Protein AF-A0A7S3B521-F1 (afdb_monomer)

Nearest PDB structures (foldseek):
  7jil-assembly1_e  TM=9.507E-01  e=3.162E-05  Flavobacterium johnsoniae
  7bl6-assembly1_3  TM=9.332E-01  e=2.957E-05  Escherichia coli K-12
  5x8t-assembly1_4  TM=8.951E-01  e=1.730E-05  Spinacia oleracea
  4wpo-assembly2_C8  TM=9.060E-01  e=9.235E-05  Thermus thermophilus HB8
  7azs-assembly1_L35A  TM=9.021E-01  e=9.875E-05  Thermus thermophilus HB8

Foldseek 3Di:
DDDDDDPVVVVVVVVVPPPDDDDDDDDDDDDDDDDDDDDDDDPPPVPCPVVVVVVVVVPDDDDADPVLVVAWDQDPQRWTKGQAPDQPDPPVVDDVVVNVVRGDIDTDDPVCSVVSCVNHVHDGHD

Mean predicted aligned error: 18.05 Å

pLDDT: mean 76.73, std 19.16, range [39.97, 97.12]

Secondary structure (DSSP, 8-state):
------HHHHHHHHHSS---------------------------S----HHHHHHHHHTSPP---HHHHHH-EEPTTS-EEEEPSS-SS--TTS-HHHHHHHHSEEEPPHHHHHHHHHHHTPPPP-

Solvent-accessible surface area (backbone atoms only — not comparable to full-atom values): 8579 Å² total; per-residue (Å²): 143,87,81,88,76,54,75,67,57,58,56,55,59,58,68,71,72,70,83,72,86,86,80,88,79,89,85,83,82,83,88,83,91,79,89,81,81,86,74,82,90,72,85,76,63,84,72,84,44,70,66,62,55,50,55,57,53,69,72,52,79,89,74,59,42,68,71,56,59,75,58,42,48,76,45,98,52,45,52,44,38,33,71,50,80,79,76,87,65,75,63,88,84,48,55,69,70,61,56,55,60,40,69,41,78,43,70,63,55,78,86,56,41,63,61,53,27,62,40,58,72,50,72,67,59,130

Radius of gyration: 32.16 Å; Cα contacts (8 Å, |Δi|>4): 70; chains: 1; bounding box: 67×63×84 Å

Organism: NCBI:txid156174

Sequence (126 aa):
KKDSMSPLALLFLSLLASCQAFVLAPAGPSASAISQVALPLSPASPVMTSINKKAKAACRKAKSSRAAAKRFKVTSTGKLLRHYAGKAHLLRKKRPQKLASLRRTGQCDKAELATYQSLLLVKPKK

Structure (mmCIF, N/CA/C/O backbone):
data_AF-A0A7S3B521-F1
#
_entry.id   AF-A0A7S3B521-F1
#
loop_
_atom_site.group_PDB
_atom_site.id
_atom_site.type_symbol
_atom_site.label_atom_id
_atom_site.label_alt_id
_atom_site.label_comp_id
_atom_site.label_asym_id
_atom_site.label_entity_id
_atom_site.label_seq_id
_atom_site.pdbx_PDB_ins_code
_atom_site.Cartn_x
_atom_site.Cartn_y
_atom_site.Cartn_z
_atom_site.occupancy
_atom_site.B_iso_or_equiv
_atom_site.auth_seq_id
_atom_site.auth_comp_id
_atom_site.auth_asym_id
_atom_site.auth_atom_id
_atom_site.pdbx_PDB_model_num
ATOM 1 N N . LYS A 1 1 ? 48.403 34.776 34.680 1.00 51.09 1 LYS A N 1
ATOM 2 C CA . LYS A 1 1 ? 48.348 33.580 33.802 1.00 51.09 1 LYS A CA 1
ATOM 3 C C . LYS A 1 1 ? 47.947 32.394 34.677 1.00 51.09 1 LYS A C 1
ATOM 5 O O . LYS A 1 1 ? 48.785 31.982 35.467 1.00 51.09 1 LYS A O 1
ATOM 10 N N . LYS A 1 2 ? 46.662 32.010 34.640 1.00 45.38 2 LYS A N 1
ATOM 11 C CA . LYS A 1 2 ? 46.018 30.798 35.202 1.00 45.38 2 LYS A CA 1
ATOM 12 C C . LYS A 1 2 ? 44.509 31.087 35.268 1.00 45.38 2 LYS A C 1
ATOM 14 O O . LYS A 1 2 ? 44.086 31.882 36.093 1.00 45.38 2 LYS A O 1
ATOM 19 N N . ASP A 1 3 ? 43.789 30.876 34.173 1.00 53.06 3 ASP A N 1
ATOM 20 C CA . ASP A 1 3 ? 43.086 29.633 33.788 1.00 53.06 3 ASP A CA 1
ATOM 21 C C . ASP A 1 3 ? 41.590 29.758 34.115 1.00 53.06 3 ASP A C 1
ATOM 23 O O . ASP A 1 3 ? 41.054 29.122 35.018 1.00 53.06 3 ASP A O 1
ATOM 27 N N . SER A 1 4 ? 40.902 30.621 33.363 1.00 62.53 4 SER A N 1
ATOM 28 C CA . SER A 1 4 ? 39.440 30.653 33.312 1.00 62.53 4 SER A CA 1
ATOM 29 C C . SER A 1 4 ? 38.952 29.452 32.498 1.00 62.53 4 SER A C 1
ATOM 31 O O . SER A 1 4 ? 38.869 29.508 31.269 1.00 62.53 4 SER A O 1
ATOM 33 N N . MET A 1 5 ? 38.696 28.336 33.175 1.00 67.75 5 MET A N 1
ATOM 34 C CA . MET A 1 5 ? 38.171 27.123 32.550 1.00 67.75 5 MET A CA 1
ATOM 35 C C . MET A 1 5 ? 36.729 27.340 32.074 1.00 67.75 5 MET A C 1
ATOM 37 O O . MET A 1 5 ? 35.868 27.793 32.824 1.00 67.75 5 MET A O 1
ATOM 41 N N . SER A 1 6 ? 36.486 27.035 30.797 1.00 71.94 6 SER A N 1
ATOM 42 C CA . SER A 1 6 ? 35.183 27.187 30.140 1.00 71.94 6 SER A CA 1
ATOM 43 C C . SER A 1 6 ? 34.083 26.342 30.817 1.00 71.94 6 SER A C 1
ATOM 45 O O . SER A 1 6 ? 34.373 25.255 31.324 1.00 71.94 6 SER A O 1
ATOM 47 N N . PRO A 1 7 ? 32.806 26.773 30.787 1.00 63.97 7 PRO A N 1
ATOM 48 C CA . PRO A 1 7 ? 31.696 26.067 31.446 1.00 63.97 7 PRO A CA 1
ATOM 49 C C . PRO A 1 7 ? 31.467 24.646 30.900 1.00 63.97 7 PRO A C 1
ATOM 51 O O . PRO A 1 7 ? 30.937 23.786 31.599 1.00 63.97 7 PRO A O 1
ATOM 54 N N . LEU A 1 8 ? 31.929 24.372 29.675 1.00 66.00 8 LEU A N 1
ATOM 55 C CA . LEU A 1 8 ? 31.954 23.035 29.079 1.00 66.00 8 LEU A CA 1
ATOM 56 C C . LEU A 1 8 ? 32.950 22.098 29.778 1.00 66.00 8 LEU A C 1
ATOM 58 O O . LEU A 1 8 ? 32.642 20.926 29.969 1.00 66.00 8 LEU A O 1
ATOM 62 N N . ALA A 1 9 ? 34.105 22.599 30.223 1.00 63.62 9 ALA A N 1
ATOM 63 C CA . ALA A 1 9 ? 35.098 21.793 30.935 1.00 63.62 9 ALA A CA 1
ATOM 64 C C . ALA A 1 9 ? 34.620 21.387 32.343 1.00 63.62 9 ALA A C 1
ATOM 66 O O . ALA A 1 9 ? 34.897 20.275 32.789 1.00 63.62 9 ALA A O 1
ATOM 67 N N . LEU A 1 10 ? 33.833 22.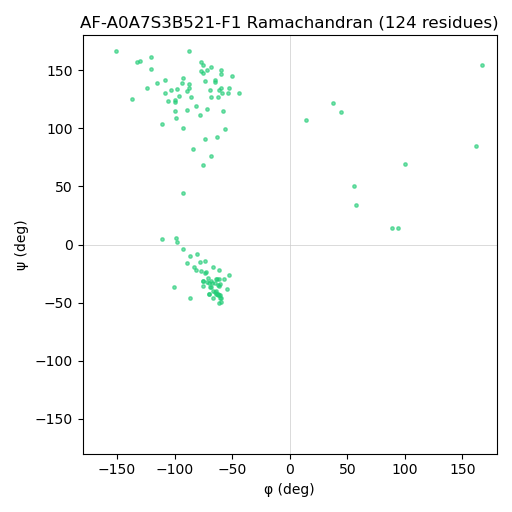239 33.010 1.00 61.28 10 LEU A N 1
ATOM 68 C CA . LEU A 1 10 ? 33.214 21.922 34.305 1.00 61.28 10 LEU A CA 1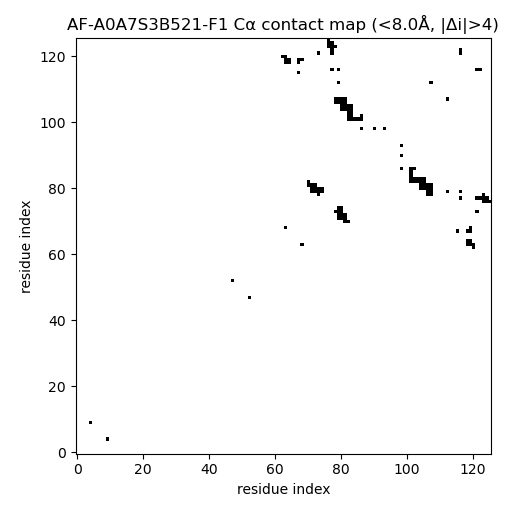
ATOM 69 C C . LEU A 1 10 ? 32.084 20.881 34.185 1.00 61.28 10 LEU A C 1
ATOM 71 O O . LEU A 1 10 ? 31.881 20.089 35.103 1.00 61.28 10 LEU A O 1
ATOM 75 N N . LEU A 1 11 ? 31.395 20.827 33.040 1.00 63.75 11 LEU A N 1
ATOM 76 C CA . LEU A 1 11 ? 30.366 19.820 32.740 1.00 63.75 11 LEU A CA 1
ATOM 77 C C . LEU A 1 11 ? 30.950 18.439 32.404 1.00 63.75 11 LEU A C 1
ATOM 79 O O . LEU A 1 11 ? 30.344 17.419 32.718 1.00 63.75 11 LEU A O 1
ATOM 83 N N . PHE A 1 12 ? 32.138 18.386 31.802 1.00 59.50 12 PHE A N 1
ATOM 84 C CA . PHE A 1 12 ? 32.837 17.120 31.561 1.00 59.50 12 PHE A CA 1
ATOM 85 C C . PHE A 1 12 ? 33.474 16.545 32.834 1.00 59.50 12 PHE A C 1
ATOM 87 O O . PHE A 1 12 ? 33.516 15.326 32.996 1.00 59.50 12 PHE A O 1
ATOM 94 N N . LEU A 1 13 ? 33.906 17.399 33.768 1.00 60.12 13 LEU A N 1
ATOM 95 C CA . LEU A 1 13 ? 34.490 16.957 35.037 1.00 60.12 13 LEU A CA 1
ATOM 96 C C . LEU A 1 13 ? 33.439 16.391 36.015 1.00 60.12 13 LEU A C 1
ATOM 98 O O . LEU A 1 13 ? 33.769 15.537 36.834 1.00 60.12 13 LEU A O 1
ATOM 102 N N . SER A 1 14 ? 32.166 16.788 35.897 1.00 60.81 14 SER A N 1
ATOM 103 C CA . SER A 1 14 ? 31.069 16.233 36.708 1.00 60.81 14 SER A CA 1
ATOM 104 C C . SER A 1 14 ? 30.526 14.894 36.188 1.00 60.81 14 SER A C 1
ATOM 106 O O . SER A 1 14 ? 29.981 14.109 36.966 1.00 60.81 14 SER A O 1
ATOM 108 N N . LEU A 1 15 ? 30.720 14.582 34.901 1.00 59.31 15 LEU A N 1
ATOM 109 C CA . LEU A 1 15 ? 30.258 13.327 34.296 1.00 59.31 15 LEU A CA 1
ATOM 110 C C . LEU A 1 15 ? 31.223 12.149 34.533 1.00 59.31 15 LEU A C 1
ATOM 112 O O . LEU A 1 15 ? 30.809 10.996 34.471 1.00 59.31 15 LEU A O 1
ATOM 116 N N . LEU A 1 16 ? 32.489 12.427 34.867 1.00 55.19 16 LEU A N 1
ATOM 117 C CA . LEU A 1 16 ? 33.491 11.407 35.210 1.00 55.19 16 LEU A CA 1
ATOM 118 C C . LEU A 1 16 ? 33.474 11.022 36.706 1.00 55.19 16 LEU A C 1
ATOM 120 O O . LEU A 1 16 ? 34.093 10.036 37.095 1.00 55.19 16 LEU A O 1
ATOM 124 N N . ALA A 1 17 ? 32.741 11.765 37.544 1.00 56.75 17 ALA A N 1
ATOM 125 C CA . ALA A 1 17 ? 32.726 11.602 39.002 1.00 56.75 17 ALA A CA 1
ATOM 126 C C . ALA A 1 17 ? 31.547 10.771 39.560 1.00 56.75 17 ALA A C 1
ATOM 128 O O . ALA A 1 17 ? 31.441 10.613 40.773 1.00 56.75 17 ALA A O 1
ATOM 129 N N . SER A 1 18 ? 30.659 10.230 38.714 1.00 52.31 18 SER A N 1
ATOM 130 C CA . SER A 1 18 ? 29.476 9.454 39.151 1.00 52.31 18 SER A CA 1
ATOM 131 C C . SER A 1 18 ? 29.527 7.954 38.828 1.00 52.31 18 SER A C 1
ATOM 133 O O . SER A 1 18 ? 28.591 7.222 39.145 1.00 52.31 18 SER A O 1
ATOM 135 N N . CYS A 1 19 ? 30.636 7.451 38.285 1.00 62.25 19 CYS A N 1
ATOM 136 C CA . CYS A 1 19 ? 30.851 6.012 38.149 1.00 62.25 19 CYS A CA 1
ATOM 137 C C . CYS A 1 19 ? 31.408 5.443 39.457 1.00 62.25 19 CYS A C 1
ATOM 139 O O . CYS A 1 19 ? 32.617 5.263 39.587 1.00 62.25 19 CYS A O 1
ATOM 141 N N . GLN A 1 20 ? 30.530 5.165 40.423 1.00 49.88 20 GLN A N 1
ATOM 142 C CA . GLN A 1 20 ? 30.879 4.316 41.559 1.00 49.88 20 GLN A CA 1
ATOM 143 C C . GLN A 1 20 ? 30.192 2.958 41.472 1.00 49.88 20 GLN A C 1
ATOM 145 O O . GLN A 1 20 ? 28.996 2.830 41.215 1.00 49.88 20 GLN A O 1
ATOM 150 N N . ALA A 1 21 ? 31.044 1.957 41.646 1.00 47.66 21 ALA A N 1
ATOM 151 C CA . ALA A 1 21 ? 30.818 0.534 41.555 1.00 47.66 21 ALA A CA 1
ATOM 152 C C . ALA A 1 21 ? 29.646 0.043 42.417 1.00 47.66 21 ALA A C 1
ATOM 154 O O . ALA A 1 21 ? 29.573 0.340 43.608 1.00 47.66 21 ALA A O 1
ATOM 155 N N . PHE A 1 22 ? 28.793 -0.811 41.839 1.00 39.97 22 PHE A N 1
ATOM 156 C CA . PHE A 1 22 ? 27.967 -1.722 42.624 1.00 39.97 22 PHE A CA 1
ATOM 157 C C . PHE A 1 22 ? 28.640 -3.095 42.647 1.00 39.97 22 PHE A C 1
ATOM 159 O O . PHE A 1 22 ? 28.756 -3.790 41.638 1.00 39.97 22 PHE A O 1
ATOM 166 N N . VAL A 1 23 ? 29.155 -3.392 43.833 1.00 46.69 23 VAL A N 1
ATOM 167 C CA . VAL A 1 23 ? 29.940 -4.552 44.236 1.00 46.69 23 VAL A CA 1
ATOM 168 C C . VAL A 1 23 ? 29.077 -5.817 44.232 1.00 46.69 23 VAL A C 1
ATOM 170 O O . VAL A 1 23 ? 27.976 -5.846 44.774 1.00 46.69 23 VAL A O 1
ATOM 173 N N . LEU A 1 24 ? 29.618 -6.879 43.635 1.00 49.38 24 LEU A N 1
ATOM 174 C CA . LEU A 1 24 ? 29.106 -8.243 43.684 1.00 49.38 24 LEU A CA 1
ATOM 175 C C . LEU A 1 24 ? 29.493 -8.874 45.034 1.00 49.38 24 LEU A C 1
ATOM 177 O O . LEU A 1 24 ? 30.671 -9.123 45.280 1.00 49.38 24 LEU A O 1
ATOM 181 N N . ALA A 1 25 ? 28.510 -9.123 45.901 1.00 54.66 25 ALA A N 1
ATOM 182 C CA . ALA A 1 25 ? 28.695 -9.802 47.183 1.00 54.66 25 ALA A CA 1
ATOM 183 C C . ALA A 1 25 ? 28.286 -11.288 47.080 1.00 54.66 25 ALA A C 1
ATOM 185 O O . ALA A 1 25 ? 27.133 -11.565 46.740 1.00 54.66 25 ALA A O 1
ATOM 186 N N . PRO A 1 26 ? 29.172 -12.256 47.385 1.00 55.31 26 PRO A N 1
ATOM 187 C CA . PRO A 1 26 ? 28.786 -13.647 47.590 1.00 55.31 26 PRO A CA 1
ATOM 188 C C . PRO A 1 26 ? 28.435 -13.883 49.067 1.00 55.31 26 PRO A C 1
ATOM 190 O O . PRO A 1 26 ? 29.291 -13.782 49.941 1.00 55.31 26 PRO A O 1
ATOM 193 N N . ALA A 1 27 ? 27.175 -14.214 49.350 1.00 46.47 27 ALA A N 1
ATOM 194 C CA . ALA A 1 27 ? 26.736 -14.651 50.673 1.00 46.47 27 ALA A CA 1
ATOM 195 C C . ALA A 1 27 ? 26.616 -16.185 50.718 1.00 46.47 27 ALA A C 1
ATOM 197 O O . ALA A 1 27 ? 25.763 -16.771 50.056 1.00 46.47 27 ALA A O 1
ATOM 198 N N . GLY A 1 28 ? 27.460 -16.820 51.530 1.00 50.50 28 GLY A N 1
ATOM 199 C CA . GLY A 1 28 ? 27.128 -18.011 52.325 1.00 50.50 28 GLY A CA 1
ATOM 200 C C . GLY A 1 28 ? 27.348 -17.639 53.801 1.00 50.50 28 GLY A C 1
ATOM 201 O O . GLY A 1 28 ? 28.178 -16.758 54.040 1.00 50.50 28 GLY A O 1
ATOM 202 N N . PRO A 1 29 ? 26.630 -18.228 54.785 1.00 50.41 29 PRO A N 1
ATOM 203 C CA . PRO A 1 29 ? 26.859 -19.632 55.147 1.00 50.41 29 PRO A CA 1
ATOM 204 C C . PRO A 1 29 ? 25.644 -20.422 55.721 1.00 50.41 29 PRO A C 1
ATOM 206 O O . PRO A 1 29 ? 24.623 -19.870 56.111 1.00 50.41 29 PRO A O 1
ATOM 209 N N . SER A 1 30 ? 25.825 -21.751 55.764 1.00 46.59 30 SER A N 1
ATOM 210 C CA . SER A 1 30 ? 25.396 -22.740 56.782 1.00 46.59 30 SER A CA 1
ATOM 211 C C . SER A 1 30 ? 23.980 -22.735 57.403 1.00 46.59 30 SER A C 1
ATOM 213 O O . SER A 1 30 ? 23.652 -21.910 58.246 1.00 46.59 30 SER A O 1
ATOM 215 N N . ALA A 1 31 ? 23.249 -23.815 57.089 1.00 43.62 31 ALA A N 1
ATOM 216 C CA . ALA A 1 31 ? 22.538 -24.745 57.986 1.00 43.62 31 ALA A CA 1
ATOM 217 C C . ALA A 1 31 ? 21.814 -24.223 59.250 1.00 43.62 31 ALA A C 1
ATOM 219 O O . ALA A 1 31 ? 22.441 -23.821 60.223 1.00 43.62 31 ALA A O 1
ATOM 220 N N . SER A 1 32 ? 20.505 -24.481 59.350 1.00 46.47 32 SER A N 1
ATOM 221 C CA . SER A 1 32 ? 19.934 -25.577 60.166 1.00 46.47 32 SER A CA 1
ATOM 222 C C . SER A 1 32 ? 18.410 -25.416 60.328 1.00 46.47 32 SER A C 1
ATOM 224 O O . SER A 1 32 ? 17.847 -24.345 60.126 1.00 46.47 32 SER A O 1
ATOM 226 N N . ALA A 1 33 ? 17.741 -26.543 60.560 1.00 46.22 33 ALA A N 1
ATOM 227 C CA . ALA A 1 33 ? 16.315 -26.782 60.373 1.00 46.22 33 ALA A CA 1
ATOM 228 C C . ALA A 1 33 ? 15.392 -26.157 61.434 1.00 46.22 33 ALA A C 1
ATOM 230 O O . ALA A 1 33 ? 15.711 -26.188 62.617 1.00 46.22 33 ALA A O 1
ATOM 231 N N . ILE A 1 34 ? 14.178 -25.766 61.019 1.00 46.25 34 ILE A N 1
ATOM 232 C CA . ILE A 1 34 ? 12.974 -25.824 61.864 1.00 46.25 34 ILE A CA 1
ATOM 233 C C . ILE A 1 34 ? 11.811 -26.368 61.023 1.00 46.25 34 ILE A C 1
ATOM 235 O O . ILE A 1 34 ? 11.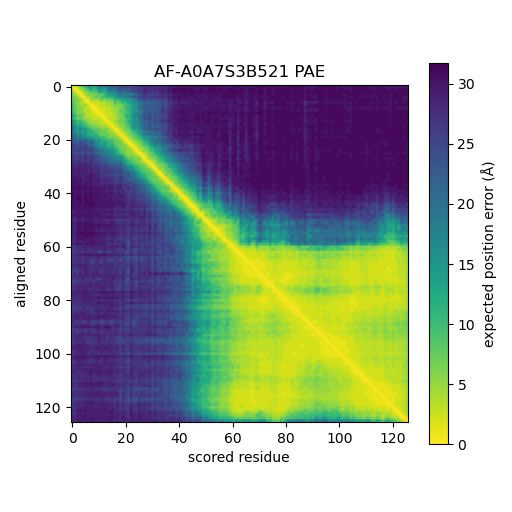499 -25.855 59.949 1.00 46.25 34 ILE A O 1
ATOM 239 N N . SER A 1 35 ? 11.205 -27.438 61.538 1.00 53.03 35 SER A N 1
ATOM 240 C CA . SER A 1 35 ? 10.000 -28.115 61.065 1.00 53.03 35 SER A CA 1
ATOM 241 C C . SER A 1 35 ? 8.872 -27.162 60.672 1.00 53.03 35 SER A C 1
ATOM 243 O O . SER A 1 35 ? 8.434 -26.351 61.486 1.00 53.03 35 SER A O 1
ATOM 245 N N . GLN A 1 36 ? 8.300 -27.353 59.481 1.00 54.66 36 GLN A N 1
ATOM 246 C CA . GLN A 1 36 ? 6.921 -26.948 59.216 1.00 54.66 36 GLN A CA 1
ATOM 247 C C . GLN A 1 36 ? 6.054 -28.191 59.048 1.00 54.66 36 GLN A C 1
ATOM 249 O O . GLN A 1 36 ? 6.081 -28.889 58.037 1.00 54.66 36 GLN A O 1
ATOM 254 N N . VAL A 1 37 ? 5.302 -28.458 60.112 1.00 49.00 37 VAL A N 1
ATOM 255 C CA . VAL A 1 37 ? 4.097 -29.275 60.106 1.00 49.00 37 VAL A CA 1
ATOM 256 C C . VAL A 1 37 ? 3.062 -28.588 59.209 1.00 49.00 37 VAL A C 1
ATOM 258 O O . VAL A 1 37 ? 2.788 -27.403 59.361 1.00 49.00 37 VAL A O 1
ATOM 261 N N . ALA A 1 38 ? 2.547 -29.367 58.258 1.00 54.53 38 ALA A N 1
ATOM 262 C CA . ALA A 1 38 ? 1.304 -29.227 57.504 1.00 54.53 38 ALA A CA 1
ATOM 263 C C . ALA A 1 38 ? 0.559 -27.872 57.544 1.00 54.53 38 ALA A C 1
ATOM 265 O O . ALA A 1 38 ? -0.201 -27.584 58.465 1.00 54.53 38 ALA A O 1
ATOM 266 N N . LEU A 1 39 ? 0.628 -27.145 56.426 1.00 50.78 39 LEU A N 1
ATOM 267 C CA . LEU A 1 39 ? -0.470 -26.317 55.920 1.00 50.78 39 LEU A CA 1
ATOM 268 C C . LEU A 1 39 ? -0.769 -26.780 54.483 1.00 50.78 39 LEU A C 1
ATOM 270 O O . LEU A 1 39 ? 0.166 -27.055 53.727 1.00 50.78 39 LEU A O 1
ATOM 274 N N . PRO A 1 40 ? -2.048 -26.958 54.115 1.00 54.16 40 PRO A N 1
ATOM 275 C CA . PRO A 1 40 ? -2.439 -27.656 52.899 1.00 54.16 40 PRO A CA 1
ATOM 276 C C . PRO A 1 40 ? -1.903 -26.946 51.656 1.00 54.16 40 PRO A C 1
ATOM 278 O O . PRO A 1 40 ? -2.070 -25.736 51.491 1.00 54.16 40 PRO A O 1
ATOM 281 N N . LEU A 1 41 ? -1.306 -27.729 50.753 1.00 49.09 41 LEU A N 1
ATOM 282 C CA . LEU A 1 41 ? -1.083 -27.323 49.374 1.00 49.09 41 LEU A CA 1
ATOM 283 C C . LEU A 1 41 ? -2.436 -26.937 48.764 1.00 49.09 41 LEU A C 1
ATOM 285 O O . LEU A 1 41 ? -3.191 -27.794 48.314 1.00 49.09 41 LEU A O 1
ATOM 289 N N . SER A 1 42 ? -2.726 -25.642 48.712 1.00 59.34 42 SER A N 1
ATOM 290 C CA . SER A 1 42 ? -3.612 -25.103 47.691 1.00 59.34 42 SER A CA 1
ATOM 291 C C . SER A 1 42 ? -2.735 -24.661 46.525 1.00 59.34 42 SER A C 1
ATOM 293 O O . SER A 1 42 ? -2.141 -23.581 46.583 1.00 59.34 42 SER A O 1
ATOM 295 N N . PRO A 1 43 ? -2.609 -25.453 45.445 1.00 57.31 43 PRO A N 1
ATOM 296 C CA . PRO A 1 43 ? -2.121 -24.930 44.185 1.00 57.31 43 PRO A CA 1
ATOM 297 C C . PRO A 1 43 ? -3.250 -24.111 43.547 1.00 57.31 43 PRO A C 1
ATOM 299 O O . PRO A 1 43 ? -3.805 -24.480 42.519 1.00 57.31 43 PRO A O 1
ATOM 302 N N . ALA A 1 44 ? -3.595 -22.975 44.147 1.00 57.50 44 ALA A N 1
ATOM 303 C CA . ALA A 1 44 ? -4.304 -21.911 43.448 1.00 57.50 44 ALA A CA 1
ATOM 304 C C . ALA A 1 44 ? -3.281 -20.922 42.872 1.00 57.50 44 ALA A C 1
ATOM 306 O O . ALA A 1 44 ? -3.434 -19.705 42.951 1.00 57.50 44 ALA A O 1
ATOM 307 N N . SER A 1 45 ? -2.207 -21.441 42.267 1.00 52.50 45 SER A N 1
ATOM 308 C CA . SER A 1 45 ? -1.544 -20.692 41.209 1.00 52.50 45 SER A CA 1
ATOM 309 C C . SER A 1 45 ? -2.609 -20.464 40.131 1.00 52.50 45 SER A C 1
ATOM 311 O O . SER A 1 45 ? -3.318 -21.413 39.787 1.00 52.50 45 SER A O 1
ATOM 313 N N . PRO A 1 46 ? -2.816 -19.235 39.622 1.00 63.28 46 PRO A N 1
ATOM 314 C CA . PRO A 1 46 ? -3.766 -19.017 38.546 1.00 63.28 46 PRO A CA 1
ATOM 315 C C . PRO A 1 46 ? -3.255 -19.786 37.331 1.00 63.28 46 PRO A C 1
ATOM 317 O O . PRO A 1 46 ? -2.427 -19.295 36.561 1.00 63.28 46 PRO A O 1
ATOM 320 N N . VAL A 1 47 ? -3.721 -21.026 37.177 1.00 58.16 47 VAL A N 1
ATOM 321 C CA . VAL A 1 47 ? -3.505 -21.820 35.980 1.00 58.16 47 VAL A CA 1
ATOM 322 C C . VAL A 1 47 ? -4.092 -20.971 34.872 1.00 58.16 47 VAL A C 1
ATOM 324 O O . VAL A 1 47 ? -5.274 -20.624 34.891 1.00 58.16 47 VAL A O 1
ATOM 327 N N . MET A 1 48 ? -3.228 -20.529 33.967 1.00 55.97 48 MET A N 1
ATOM 328 C CA . MET A 1 48 ? -3.562 -19.603 32.899 1.00 55.97 48 MET 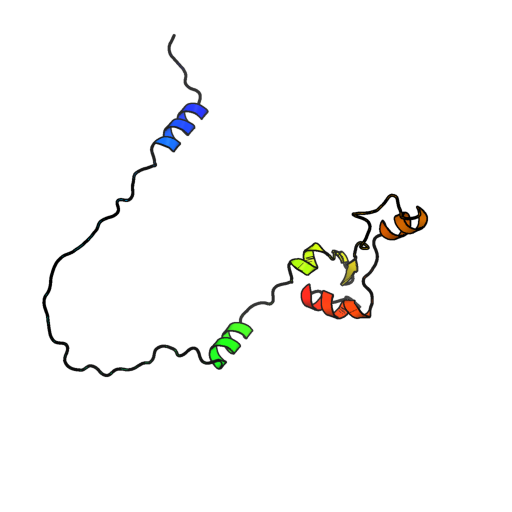A CA 1
ATOM 329 C C . MET A 1 48 ? -4.489 -20.312 31.902 1.00 55.97 48 MET A C 1
ATOM 331 O O . MET A 1 48 ? -4.067 -20.758 30.839 1.00 55.97 48 MET A O 1
ATOM 335 N N . THR A 1 49 ? -5.760 -20.462 32.267 1.00 68.69 49 THR A N 1
ATOM 336 C CA . THR A 1 49 ? -6.797 -21.074 31.444 1.00 68.69 49 THR A CA 1
ATOM 337 C C . THR A 1 49 ? -7.026 -20.205 30.210 1.00 68.69 49 THR A C 1
ATOM 339 O O . THR A 1 49 ? -6.984 -18.970 30.259 1.00 68.69 49 THR A O 1
ATOM 342 N N . SER A 1 50 ? -7.244 -20.846 29.059 1.00 69.38 50 SER A N 1
ATOM 343 C CA . SER A 1 50 ? -7.430 -20.189 27.752 1.00 69.38 50 SER A CA 1
ATOM 344 C C . SER A 1 50 ? -8.522 -19.108 27.768 1.00 69.38 50 SER A C 1
ATOM 346 O O . SER A 1 50 ? -8.442 -18.130 27.022 1.00 69.38 50 SER A O 1
ATOM 348 N N . ILE A 1 51 ? -9.485 -19.244 28.681 1.00 70.94 51 ILE A N 1
ATOM 349 C CA . ILE A 1 51 ? -10.565 -18.296 28.962 1.00 70.94 51 ILE A CA 1
ATOM 350 C C . ILE A 1 51 ? -10.002 -16.933 29.402 1.00 70.94 51 ILE A C 1
ATOM 352 O O . ILE A 1 51 ? -10.320 -15.908 28.795 1.00 70.94 51 ILE A O 1
ATOM 356 N N . ASN A 1 52 ? -9.070 -16.911 30.361 1.00 67.81 52 ASN A N 1
ATOM 357 C CA . ASN A 1 52 ? -8.422 -15.684 30.839 1.00 67.81 52 ASN A CA 1
ATOM 358 C C . ASN A 1 52 ? -7.509 -15.050 29.774 1.00 67.81 52 ASN A C 1
ATOM 360 O O . ASN A 1 52 ? -7.409 -13.824 29.673 1.00 67.81 52 ASN A O 1
ATOM 364 N N . LYS A 1 53 ? -6.892 -15.866 28.906 1.00 68.88 53 LYS A N 1
ATOM 365 C CA . LYS A 1 53 ? -6.101 -15.383 27.759 1.00 68.88 53 LYS A CA 1
ATOM 366 C C . LYS A 1 53 ? -6.981 -14.690 26.713 1.00 68.88 53 LYS A C 1
ATOM 368 O O . LYS A 1 53 ? -6.587 -13.652 26.181 1.00 68.88 53 LYS A O 1
ATOM 373 N N . LYS A 1 54 ? -8.177 -15.227 26.452 1.00 72.38 54 LYS A N 1
ATOM 374 C CA . LYS A 1 54 ? -9.157 -14.662 25.510 1.00 72.38 54 LYS A CA 1
ATOM 375 C C . LYS A 1 54 ? -9.773 -13.363 26.04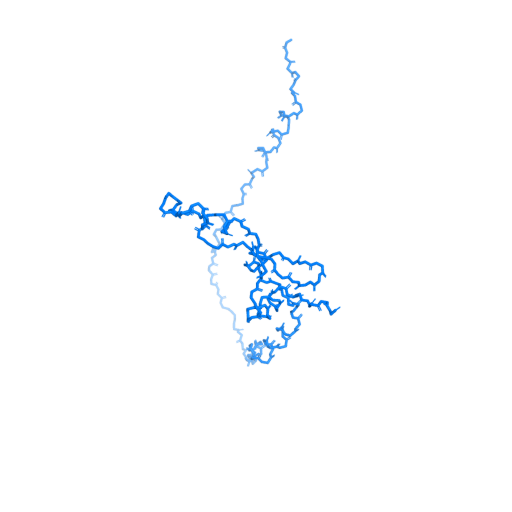2 1.00 72.38 54 LYS A C 1
ATOM 377 O O . LYS A 1 54 ? -9.819 -12.384 25.302 1.00 72.38 54 LYS A O 1
ATOM 382 N N . ALA A 1 55 ? -10.128 -13.310 27.327 1.00 73.25 55 ALA A N 1
ATOM 383 C CA . ALA A 1 55 ? -10.609 -12.089 27.984 1.00 73.25 55 ALA A CA 1
ATOM 384 C C . ALA A 1 55 ? -9.544 -10.971 28.001 1.00 73.25 55 ALA A C 1
ATOM 386 O O . ALA A 1 55 ? -9.824 -9.824 27.649 1.00 73.25 55 ALA A O 1
ATOM 387 N N . LYS A 1 56 ? -8.280 -11.305 28.301 1.00 68.06 56 LYS A N 1
ATOM 388 C CA . LYS A 1 56 ? -7.158 -10.348 28.253 1.00 68.06 56 LYS A CA 1
ATOM 389 C C . LYS A 1 56 ? -6.833 -9.874 26.832 1.00 68.06 56 LYS A C 1
ATOM 391 O O . LYS A 1 56 ? -6.433 -8.725 26.648 1.00 68.06 56 LYS A O 1
ATOM 396 N N . ALA A 1 57 ? -7.007 -10.733 25.826 1.00 68.69 57 ALA A N 1
ATOM 397 C CA . ALA A 1 57 ? -6.863 -10.359 24.420 1.00 68.69 57 ALA A CA 1
ATOM 398 C C . ALA A 1 57 ? -7.991 -9.427 23.944 1.00 68.69 57 ALA A C 1
ATOM 400 O O . ALA A 1 57 ? -7.708 -8.493 23.201 1.00 68.69 57 ALA A O 1
ATOM 401 N N . ALA A 1 58 ? -9.228 -9.619 24.414 1.00 71.88 58 ALA A N 1
ATOM 402 C CA . ALA A 1 58 ? -10.365 -8.752 24.089 1.00 71.88 58 ALA A CA 1
ATOM 403 C C . ALA A 1 58 ? -10.203 -7.317 24.630 1.00 71.88 58 ALA A C 1
ATOM 405 O O . ALA A 1 58 ? -10.605 -6.358 23.979 1.00 71.88 58 ALA A O 1
ATOM 406 N N . CYS A 1 59 ? -9.542 -7.155 25.780 1.00 75.12 59 CYS A N 1
ATOM 407 C CA . CYS A 1 59 ? -9.229 -5.847 26.369 1.00 75.12 59 CYS A CA 1
ATOM 408 C C . CYS A 1 59 ? -8.104 -5.088 25.619 1.00 75.12 59 CYS A C 1
ATOM 410 O O . CYS A 1 59 ? -7.911 -3.884 25.802 1.00 75.12 59 CYS A O 1
ATOM 412 N N . ARG A 1 60 ? -7.336 -5.749 24.737 1.00 82.75 60 ARG A N 1
ATOM 413 C CA . ARG A 1 60 ? -6.238 -5.091 24.011 1.00 82.75 60 ARG A CA 1
ATOM 414 C C . ARG A 1 60 ? -6.742 -4.317 22.791 1.00 82.75 60 ARG A C 1
ATOM 416 O O . ARG A 1 60 ? -7.214 -4.901 21.821 1.00 82.75 60 ARG A O 1
ATOM 423 N N . LYS A 1 61 ? -6.508 -2.998 22.789 1.00 87.38 61 LYS A N 1
ATOM 424 C CA . LYS A 1 61 ? -6.699 -2.130 21.614 1.00 87.38 61 LYS A CA 1
ATOM 425 C C . LYS A 1 61 ? -5.933 -2.677 20.402 1.00 87.38 61 LYS A C 1
ATOM 427 O O . LYS A 1 61 ? -4.730 -2.944 20.491 1.00 87.38 61 LYS A O 1
ATOM 432 N N . ALA A 1 62 ? -6.621 -2.787 19.266 1.00 88.25 62 ALA A N 1
ATOM 433 C CA . ALA A 1 62 ? -6.013 -3.194 18.005 1.00 88.25 62 ALA A CA 1
ATOM 434 C C . ALA A 1 62 ? -4.899 -2.218 17.593 1.00 88.25 62 ALA A C 1
ATOM 436 O O . ALA A 1 62 ? -5.058 -0.996 17.662 1.00 88.25 62 ALA A O 1
ATOM 437 N N . LYS A 1 63 ? -3.761 -2.768 17.163 1.00 90.94 63 LYS A N 1
ATOM 438 C CA . LYS A 1 63 ? -2.614 -2.004 16.662 1.00 90.94 63 LYS A CA 1
ATOM 439 C C . LYS A 1 63 ? -2.502 -2.203 15.160 1.00 90.94 63 LYS A C 1
ATOM 441 O O . LYS A 1 63 ? -2.694 -3.314 14.673 1.00 90.94 63 LYS A O 1
ATOM 446 N N . SER A 1 64 ? -2.158 -1.142 14.442 1.00 94.62 64 SER A N 1
ATOM 447 C CA . SER A 1 64 ? -1.906 -1.240 13.010 1.00 94.62 64 SER A CA 1
ATOM 448 C C . SER A 1 64 ? -0.592 -1.971 12.728 1.00 94.62 64 SER A C 1
ATOM 450 O O . SER A 1 64 ? 0.369 -1.925 13.507 1.00 94.62 64 SER A O 1
ATOM 452 N N . SER A 1 65 ? -0.532 -2.653 11.587 1.00 96.06 65 SER A N 1
ATOM 453 C CA . SER A 1 65 ? 0.692 -3.307 11.132 1.00 96.06 65 SER A CA 1
ATOM 454 C C . SER A 1 65 ? 1.715 -2.267 10.677 1.00 96.06 65 SER A C 1
ATOM 456 O O . SER A 1 65 ? 1.530 -1.577 9.670 1.00 96.06 65 SER A O 1
ATOM 458 N N . ARG A 1 66 ? 2.855 -2.196 11.377 1.00 96.00 66 ARG A N 1
ATOM 459 C CA . ARG A 1 66 ? 3.965 -1.298 11.011 1.00 96.00 66 ARG A CA 1
ATOM 460 C C . ARG A 1 66 ? 4.532 -1.617 9.624 1.00 96.00 66 ARG A C 1
ATOM 462 O O . ARG A 1 66 ? 5.021 -0.720 8.947 1.00 96.00 66 ARG A O 1
ATOM 469 N N . ALA A 1 67 ? 4.466 -2.878 9.194 1.00 95.94 67 ALA A N 1
ATOM 470 C CA . ALA A 1 67 ? 4.909 -3.284 7.864 1.00 95.94 67 ALA A CA 1
ATOM 471 C C . ALA A 1 67 ? 4.022 -2.675 6.770 1.00 95.94 67 ALA A C 1
ATOM 473 O O . ALA A 1 67 ? 4.546 -2.093 5.822 1.00 95.94 67 ALA A O 1
ATOM 474 N N . ALA A 1 68 ? 2.697 -2.736 6.937 1.00 95.75 68 ALA A N 1
ATOM 475 C CA . ALA A 1 68 ? 1.759 -2.121 6.000 1.00 95.75 68 ALA A CA 1
ATOM 476 C C . ALA A 1 68 ? 1.910 -0.591 5.984 1.00 95.75 68 ALA A C 1
ATOM 478 O O . ALA A 1 68 ? 1.986 0.004 4.911 1.00 95.75 68 ALA A O 1
ATOM 479 N N . ALA A 1 69 ? 2.059 0.035 7.156 1.00 95.75 69 ALA A N 1
ATOM 480 C CA . ALA A 1 69 ? 2.200 1.490 7.275 1.00 95.75 69 ALA A CA 1
ATOM 481 C C . ALA A 1 69 ? 3.467 2.038 6.593 1.00 95.75 69 ALA A C 1
ATOM 483 O O . ALA A 1 69 ? 3.472 3.160 6.102 1.00 95.75 69 ALA A O 1
ATOM 484 N N . LYS A 1 70 ? 4.540 1.240 6.517 1.00 95.75 70 LYS A N 1
ATOM 485 C CA . LYS A 1 70 ? 5.761 1.597 5.772 1.00 95.75 70 LYS A CA 1
ATOM 486 C C . LYS A 1 70 ? 5.585 1.533 4.252 1.00 95.75 70 LYS A C 1
ATOM 488 O O . LYS A 1 70 ? 6.377 2.127 3.528 1.00 95.75 70 LYS A O 1
ATOM 493 N N . ARG A 1 71 ? 4.625 0.745 3.758 1.00 95.25 71 ARG A N 1
ATOM 494 C CA . ARG A 1 71 ? 4.465 0.439 2.326 1.00 95.25 71 ARG A CA 1
ATOM 495 C C . ARG A 1 71 ? 3.366 1.260 1.664 1.00 95.25 71 ARG A C 1
ATOM 497 O O . ARG A 1 71 ? 3.531 1.638 0.506 1.00 95.25 71 ARG A O 1
ATOM 504 N N . PHE A 1 72 ? 2.275 1.524 2.379 1.00 95.88 72 PHE A N 1
ATOM 505 C CA . PHE A 1 72 ? 1.088 2.175 1.833 1.00 95.88 72 PHE A CA 1
ATOM 506 C C . PHE A 1 72 ? 0.837 3.530 2.479 1.00 95.88 72 PHE A C 1
ATOM 508 O O . PHE A 1 72 ? 0.922 3.677 3.698 1.00 95.88 72 PHE A O 1
ATOM 515 N N . LYS A 1 73 ? 0.451 4.505 1.655 1.00 94.81 73 LYS A N 1
ATOM 516 C CA . LYS A 1 73 ? -0.049 5.801 2.119 1.00 94.81 73 LYS A CA 1
ATOM 517 C C . LYS A 1 73 ? -1.567 5.841 1.984 1.00 94.81 73 LYS A C 1
ATOM 519 O O . LYS A 1 73 ? -2.106 5.494 0.935 1.00 94.81 73 LYS A O 1
ATOM 524 N N . VAL A 1 74 ? -2.236 6.290 3.038 1.00 94.44 74 VAL A N 1
ATOM 525 C CA . VAL A 1 74 ? -3.696 6.419 3.094 1.00 94.44 74 VAL A CA 1
ATOM 526 C C . VAL A 1 74 ? -4.097 7.806 2.591 1.00 94.44 74 VAL A C 1
ATOM 528 O O . VAL A 1 74 ? -3.508 8.806 3.001 1.00 94.44 74 VAL A O 1
ATOM 531 N N . THR A 1 75 ? -5.075 7.881 1.689 1.00 93.62 75 THR A N 1
ATOM 532 C CA . THR A 1 75 ? -5.700 9.153 1.285 1.00 93.62 75 THR A CA 1
ATOM 533 C C . THR A 1 75 ? -6.859 9.518 2.215 1.00 93.62 75 THR A C 1
ATOM 535 O O . THR A 1 75 ? -7.356 8.670 2.951 1.00 93.62 75 THR A O 1
ATOM 538 N N . SER A 1 76 ? -7.351 10.758 2.161 1.00 90.25 76 SER A N 1
ATOM 539 C CA . SER A 1 76 ? -8.509 11.207 2.959 1.00 90.25 76 SER A CA 1
ATOM 540 C C . SER A 1 76 ? -9.778 10.368 2.736 1.00 90.25 76 SER A C 1
ATOM 542 O O . SER A 1 76 ? -10.574 10.197 3.657 1.00 90.25 76 SER A O 1
ATOM 544 N N . THR A 1 77 ? -9.947 9.798 1.538 1.00 90.38 77 THR A N 1
ATOM 545 C CA . THR A 1 77 ? -11.053 8.888 1.186 1.00 90.38 77 THR A CA 1
ATOM 546 C C . THR A 1 77 ? -10.855 7.461 1.721 1.00 90.38 77 THR A C 1
ATOM 548 O O . THR A 1 77 ? -11.786 6.663 1.727 1.00 90.38 77 THR A O 1
ATOM 551 N N . GLY A 1 78 ? -9.644 7.098 2.155 1.00 90.56 78 GLY A N 1
ATOM 552 C CA . GLY A 1 78 ? -9.301 5.735 2.574 1.00 90.56 78 GLY A CA 1
ATOM 553 C C . GLY A 1 78 ? -8.812 4.825 1.441 1.00 90.56 78 GLY A C 1
ATOM 554 O O . GLY A 1 78 ? -8.724 3.610 1.623 1.00 90.56 78 GLY A O 1
ATOM 555 N N . LYS A 1 79 ? -8.462 5.390 0.274 1.00 92.06 79 LYS A N 1
ATOM 556 C CA . LYS A 1 79 ? -7.762 4.652 -0.792 1.00 92.06 79 LYS A CA 1
ATOM 557 C C . LYS A 1 79 ? -6.285 4.503 -0.420 1.00 92.06 79 LYS A C 1
ATOM 559 O O . LYS A 1 79 ? -5.713 5.368 0.246 1.00 92.06 79 LYS A O 1
ATOM 564 N N . LEU A 1 80 ? -5.665 3.413 -0.868 1.00 95.00 80 LEU A N 1
ATOM 565 C CA . LEU A 1 80 ? -4.268 3.100 -0.568 1.00 95.00 80 LEU A CA 1
ATOM 566 C C . LEU A 1 80 ? -3.385 3.346 -1.790 1.00 95.00 80 LEU A C 1
ATOM 568 O O . LEU A 1 80 ? -3.601 2.764 -2.856 1.00 95.00 80 LEU A O 1
ATOM 572 N N . LEU A 1 81 ? -2.376 4.196 -1.620 1.00 95.50 81 LEU A N 1
ATOM 573 C CA . LEU A 1 81 ? -1.342 4.456 -2.617 1.00 95.50 81 LEU A CA 1
ATOM 574 C C . LEU A 1 81 ? -0.129 3.556 -2.376 1.00 95.50 81 LEU A C 1
ATOM 576 O O . LEU A 1 81 ? 0.304 3.392 -1.232 1.00 95.50 81 LEU A O 1
ATOM 580 N N . ARG A 1 82 ? 0.443 3.027 -3.462 1.00 95.75 82 ARG A N 1
ATOM 581 C CA . ARG A 1 82 ? 1.665 2.211 -3.470 1.00 95.75 82 ARG A CA 1
ATOM 582 C C . ARG A 1 82 ? 2.653 2.670 -4.540 1.00 95.75 82 ARG A C 1
ATOM 584 O O . ARG A 1 82 ? 2.268 3.233 -5.566 1.00 95.75 82 ARG A O 1
ATOM 591 N N . HIS A 1 83 ? 3.921 2.341 -4.330 1.00 95.62 83 HIS A N 1
ATOM 592 C CA . HIS A 1 83 ? 4.944 2.385 -5.375 1.00 95.62 83 HIS A CA 1
ATOM 593 C C . HIS A 1 83 ? 5.069 1.016 -6.052 1.00 95.62 83 HIS A C 1
ATOM 595 O O . HIS A 1 83 ? 4.951 -0.018 -5.390 1.00 95.62 83 HIS A O 1
ATOM 601 N N . TYR A 1 84 ? 5.312 0.995 -7.364 1.00 95.06 84 TYR A N 1
ATOM 602 C CA . TYR A 1 84 ? 5.513 -0.257 -8.094 1.00 95.06 84 TYR A CA 1
ATOM 603 C C . TYR A 1 84 ? 6.879 -0.883 -7.783 1.00 95.06 84 TYR A C 1
ATOM 605 O O . TYR A 1 84 ? 7.900 -0.200 -7.676 1.00 95.06 84 TYR A O 1
ATOM 613 N N . ALA A 1 85 ? 6.902 -2.209 -7.658 1.00 94.94 85 ALA A N 1
ATOM 614 C CA . ALA A 1 85 ? 8.119 -2.970 -7.405 1.00 94.94 85 ALA A CA 1
ATOM 615 C C . ALA A 1 85 ? 8.982 -3.122 -8.671 1.00 94.94 85 ALA A C 1
ATOM 617 O O . ALA A 1 85 ? 8.492 -3.056 -9.795 1.00 94.94 85 ALA A O 1
ATOM 618 N N . GLY A 1 86 ? 10.284 -3.369 -8.493 1.00 94.94 86 GLY A N 1
ATOM 619 C CA . GLY A 1 86 ? 11.191 -3.687 -9.603 1.00 94.94 86 GLY A CA 1
ATOM 620 C C . GLY A 1 86 ? 11.946 -2.497 -10.204 1.00 94.94 86 GLY A C 1
ATOM 621 O O . GLY A 1 86 ? 12.543 -2.645 -11.267 1.00 94.94 86 GLY A O 1
ATOM 622 N N . LYS A 1 87 ? 11.982 -1.333 -9.542 1.00 94.19 87 LYS A N 1
ATOM 623 C CA . LYS A 1 87 ? 12.795 -0.166 -9.954 1.00 94.19 87 LYS A CA 1
ATOM 624 C C . LYS A 1 87 ? 14.126 -0.022 -9.186 1.00 94.19 87 LYS A C 1
ATOM 626 O O . LYS A 1 87 ? 14.844 0.943 -9.400 1.00 94.19 87 LYS A O 1
ATOM 631 N N . ALA A 1 88 ? 14.483 -0.982 -8.331 1.00 94.44 88 ALA A N 1
ATOM 632 C CA . ALA A 1 88 ? 15.715 -0.916 -7.537 1.00 94.44 88 ALA A CA 1
ATOM 633 C C . ALA A 1 88 ? 16.956 -1.470 -8.270 1.00 94.44 88 ALA A C 1
ATOM 635 O O . ALA A 1 88 ? 17.994 -0.823 -8.291 1.00 94.44 88 ALA A O 1
ATOM 636 N N . HIS A 1 89 ? 16.847 -2.643 -8.908 1.00 95.38 89 HIS A N 1
ATOM 637 C CA . HIS A 1 89 ? 17.985 -3.360 -9.503 1.00 95.38 89 HIS A CA 1
ATOM 638 C C . HIS A 1 89 ? 17.707 -3.790 -10.962 1.00 95.38 89 HIS A C 1
ATOM 640 O O . HIS A 1 89 ? 16.547 -3.881 -11.393 1.00 95.38 89 HIS A O 1
ATOM 646 N N . LEU A 1 90 ? 18.776 -4.020 -11.740 1.00 95.62 90 LEU A N 1
ATOM 647 C CA . LEU A 1 90 ? 18.756 -4.344 -13.180 1.00 95.62 90 LEU A CA 1
ATOM 648 C C . LEU A 1 90 ? 18.019 -3.304 -14.038 1.00 95.62 90 LEU A C 1
ATOM 650 O O . LEU A 1 90 ? 17.135 -3.635 -14.828 1.00 95.62 90 LEU A O 1
ATOM 654 N N . LEU A 1 91 ? 18.364 -2.025 -13.873 1.00 96.00 91 LEU A N 1
ATOM 655 C CA . LEU A 1 91 ? 17.717 -0.932 -14.609 1.00 96.00 91 LEU A CA 1
ATOM 656 C C . LEU A 1 91 ? 18.157 -0.838 -16.067 1.00 96.00 91 LEU A C 1
ATOM 658 O O . LEU A 1 91 ? 17.323 -0.567 -16.922 1.00 96.00 91 LEU A O 1
ATOM 662 N N . ARG A 1 92 ? 19.434 -1.124 -16.346 1.00 96.88 92 ARG A N 1
ATOM 663 C CA . ARG A 1 92 ? 20.018 -1.037 -17.694 1.00 96.88 92 ARG A CA 1
ATOM 664 C C . ARG A 1 92 ? 19.333 -1.962 -18.706 1.00 96.88 92 ARG A C 1
ATOM 666 O O . ARG A 1 92 ? 19.175 -1.593 -19.857 1.00 96.88 92 ARG A O 1
ATOM 673 N N . LYS A 1 93 ? 18.874 -3.139 -18.261 1.00 96.88 93 LYS A N 1
ATOM 674 C CA . LYS A 1 93 ? 18.206 -4.139 -19.116 1.00 96.88 93 LYS A CA 1
ATOM 675 C C . LYS A 1 93 ? 16.725 -3.829 -19.385 1.00 96.88 93 LYS A C 1
ATOM 677 O O . LYS A 1 93 ? 16.078 -4.531 -20.154 1.00 96.88 93 LYS A O 1
ATOM 682 N N . LYS A 1 94 ? 16.147 -2.821 -18.725 1.00 96.06 94 LYS A N 1
ATOM 683 C CA . LYS A 1 94 ? 14.721 -2.488 -18.832 1.00 96.06 94 LYS A CA 1
ATOM 684 C C . LYS A 1 94 ? 14.531 -1.346 -19.822 1.00 96.06 94 LYS A C 1
ATOM 686 O O . LYS A 1 94 ? 15.195 -0.321 -19.720 1.00 96.06 94 LYS A O 1
ATOM 691 N N . ARG A 1 95 ? 13.557 -1.490 -20.726 1.00 97.12 95 ARG A N 1
ATOM 692 C CA . ARG A 1 95 ? 13.202 -0.432 -21.682 1.00 97.12 95 ARG A CA 1
ATOM 693 C C . ARG A 1 95 ? 12.764 0.858 -20.955 1.00 97.12 95 ARG A C 1
ATOM 695 O O . ARG A 1 95 ? 12.087 0.762 -19.923 1.00 97.12 95 ARG A O 1
ATOM 702 N N . PRO A 1 96 ? 13.045 2.055 -21.506 1.00 96.50 96 PRO A N 1
ATOM 703 C CA . PRO A 1 96 ? 12.688 3.340 -20.890 1.00 96.50 96 PRO A CA 1
ATOM 704 C C . PRO A 1 96 ? 11.194 3.474 -20.557 1.00 96.50 96 PRO A C 1
ATOM 706 O O . PRO A 1 96 ? 10.831 3.960 -19.487 1.00 96.50 96 PRO A O 1
ATOM 709 N N . GLN A 1 97 ? 10.320 2.956 -21.423 1.00 96.56 97 GLN A N 1
ATOM 710 C CA . GLN A 1 97 ? 8.864 2.958 -21.230 1.00 96.56 97 GLN A CA 1
ATOM 711 C C . GLN A 1 97 ? 8.446 2.170 -19.974 1.00 96.56 97 GLN A C 1
ATOM 713 O O . GLN A 1 97 ? 7.662 2.653 -19.154 1.00 96.56 97 GLN A O 1
ATOM 718 N N . LYS A 1 98 ? 9.042 0.988 -19.744 1.00 96.38 98 LYS A N 1
ATOM 719 C CA . LYS A 1 98 ? 8.792 0.189 -18.531 1.00 96.38 98 LYS A CA 1
ATOM 720 C C . LYS A 1 98 ? 9.291 0.917 -17.287 1.00 96.38 98 LYS A C 1
ATOM 722 O O . LYS A 1 98 ? 8.613 0.943 -16.263 1.00 96.38 98 LYS A O 1
ATOM 727 N N . LEU A 1 99 ? 10.462 1.546 -17.382 1.00 95.75 99 LEU A N 1
ATOM 728 C CA . LEU A 1 99 ? 11.025 2.359 -16.308 1.00 95.75 99 LEU A CA 1
ATOM 729 C C . LEU A 1 99 ? 10.142 3.564 -15.954 1.00 95.75 99 LEU A C 1
ATOM 731 O O . LEU A 1 99 ? 10.098 3.925 -14.780 1.00 95.75 99 LEU A O 1
ATOM 735 N N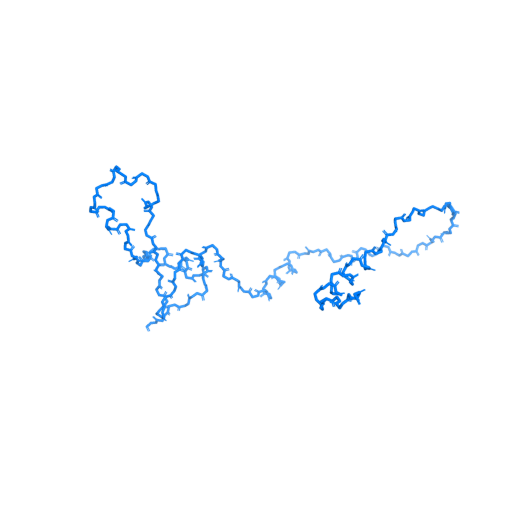 . ALA A 1 100 ? 9.458 4.173 -16.925 1.00 96.25 100 ALA A N 1
ATOM 736 C CA . ALA A 1 100 ? 8.524 5.273 -16.700 1.00 96.25 100 ALA A CA 1
ATOM 737 C C . ALA A 1 100 ? 7.251 4.810 -15.977 1.00 96.25 100 ALA A C 1
ATOM 739 O O . ALA A 1 100 ? 6.832 5.470 -15.028 1.00 96.25 100 ALA A O 1
ATOM 740 N N . SER A 1 101 ? 6.692 3.657 -16.357 1.00 95.81 101 SER A N 1
ATOM 741 C CA . SER A 1 101 ? 5.544 3.041 -15.671 1.00 95.81 101 SER A CA 1
ATOM 742 C C . SER A 1 101 ? 5.863 2.725 -14.202 1.00 95.81 101 SER A C 1
ATOM 744 O O . SER A 1 101 ? 5.125 3.122 -13.304 1.00 95.81 101 SER A O 1
ATOM 746 N N . LEU A 1 102 ? 7.027 2.121 -13.938 1.00 95.88 102 LEU A N 1
ATOM 747 C CA . LEU A 1 102 ? 7.468 1.752 -12.586 1.00 95.88 102 LEU A CA 1
ATOM 748 C C . LEU A 1 102 ? 7.748 2.949 -11.656 1.00 95.88 102 LEU A C 1
ATOM 750 O O . LEU A 1 102 ? 7.796 2.773 -10.442 1.00 95.88 102 LEU A O 1
ATOM 754 N N . ARG A 1 103 ? 7.967 4.156 -12.201 1.00 94.94 103 ARG A N 1
ATOM 755 C CA . ARG A 1 103 ? 8.197 5.382 -11.408 1.00 94.94 103 ARG A CA 1
ATOM 756 C C . ARG A 1 103 ? 6.914 5.966 -10.822 1.00 94.94 103 ARG A C 1
ATOM 758 O O . ARG A 1 103 ? 6.994 6.747 -9.878 1.00 94.94 103 ARG A O 1
ATOM 765 N N . ARG A 1 104 ? 5.755 5.660 -11.405 1.00 95.12 104 ARG A N 1
ATOM 766 C CA . ARG A 1 104 ? 4.482 6.267 -11.005 1.00 95.12 104 ARG A CA 1
ATOM 767 C C . ARG A 1 104 ? 3.989 5.675 -9.686 1.00 95.12 104 ARG A C 1
ATOM 769 O O . ARG A 1 104 ? 4.333 4.554 -9.320 1.00 95.12 104 ARG A O 1
ATOM 776 N N . THR A 1 105 ? 3.187 6.443 -8.965 1.00 95.88 105 THR A N 1
ATOM 777 C CA . THR A 1 105 ? 2.414 5.950 -7.825 1.00 95.88 105 THR A CA 1
ATOM 778 C C . THR A 1 105 ? 1.080 5.414 -8.328 1.00 95.88 105 THR A C 1
ATOM 780 O O . THR A 1 105 ? 0.430 6.037 -9.165 1.00 95.88 105 THR A O 1
ATOM 783 N N . GLY A 1 106 ? 0.688 4.239 -7.842 1.00 94.75 106 GLY A N 1
ATOM 784 C CA . GLY A 1 106 ? -0.554 3.570 -8.226 1.00 94.75 106 GLY A CA 1
ATOM 785 C C . GLY A 1 106 ? -1.465 3.325 -7.028 1.00 94.75 106 GLY A C 1
ATOM 786 O O . GLY A 1 106 ? -1.015 3.323 -5.882 1.00 94.75 106 GLY A O 1
ATOM 787 N N . GLN A 1 107 ? -2.748 3.087 -7.289 1.00 94.81 107 GLN A N 1
ATOM 788 C CA . GLN A 1 107 ? -3.710 2.658 -6.267 1.00 94.81 107 GLN A CA 1
ATOM 789 C C . GLN A 1 107 ? -3.699 1.139 -6.136 1.00 94.81 107 GLN A C 1
ATOM 791 O O . GLN A 1 107 ? -3.629 0.463 -7.163 1.00 94.81 107 GLN A O 1
ATOM 796 N N . CYS A 1 108 ? -3.754 0.612 -4.905 1.00 94.62 108 CYS A N 1
ATOM 797 C CA . CYS A 1 108 ? -3.907 -0.828 -4.642 1.00 94.62 108 CYS A CA 1
ATOM 798 C C . CYS A 1 108 ? -5.058 -1.438 -5.436 1.00 94.62 108 CYS A C 1
ATOM 800 O O . CYS A 1 108 ? -6.080 -0.789 -5.658 1.00 94.62 108 CYS A O 1
ATOM 802 N N . ASP A 1 109 ? -4.861 -2.685 -5.855 1.00 93.88 109 ASP A N 1
ATOM 803 C CA . ASP A 1 109 ? -5.900 -3.416 -6.558 1.00 93.88 109 ASP A CA 1
ATOM 804 C C . ASP A 1 109 ? -7.073 -3.735 -5.621 1.00 93.88 109 ASP A C 1
ATOM 806 O O . ASP A 1 109 ? -6.902 -3.838 -4.402 1.00 93.88 109 ASP A O 1
ATOM 810 N N . LYS A 1 110 ? -8.272 -3.879 -6.187 1.00 91.69 110 LYS A N 1
ATOM 811 C CA . LYS A 1 110 ? -9.516 -4.055 -5.425 1.00 91.69 110 LYS A CA 1
ATOM 812 C C . LYS A 1 110 ? -9.491 -5.322 -4.570 1.00 91.69 110 LYS A C 1
ATOM 814 O O . LYS A 1 110 ? -10.007 -5.293 -3.457 1.00 91.69 110 LYS A O 1
ATOM 819 N N . ALA A 1 111 ? -8.862 -6.392 -5.060 1.00 94.25 111 ALA A N 1
ATOM 820 C CA . ALA A 1 111 ? -8.776 -7.671 -4.358 1.00 94.25 111 ALA A CA 1
ATOM 821 C C . ALA A 1 111 ? -7.989 -7.577 -3.036 1.00 94.25 111 ALA A C 1
ATOM 823 O O . ALA A 1 111 ? -8.387 -8.149 -2.026 1.00 94.25 111 ALA A O 1
ATOM 824 N N . GLU A 1 112 ? -6.893 -6.816 -3.013 1.00 93.00 112 GLU A N 1
ATOM 825 C CA . GLU A 1 112 ? -6.011 -6.707 -1.839 1.00 93.00 112 GLU A CA 1
ATOM 826 C C . GL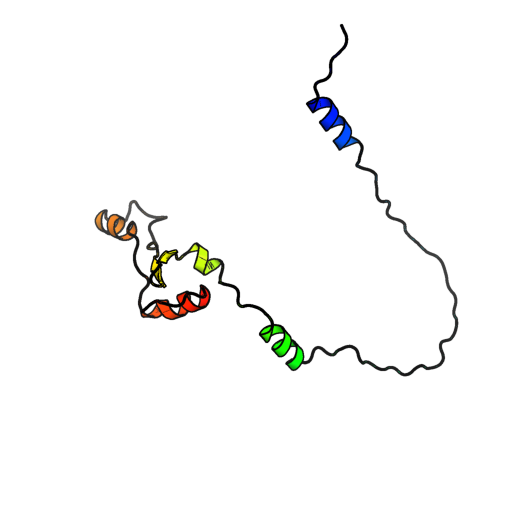U A 1 112 ? -6.418 -5.582 -0.875 1.00 93.00 112 GLU A C 1
ATOM 828 O O . GLU A 1 112 ? -5.968 -5.518 0.274 1.00 93.00 112 GLU A O 1
ATOM 833 N N . LEU A 1 113 ? -7.257 -4.661 -1.348 1.00 93.12 113 LEU A N 1
ATOM 834 C CA . LEU A 1 113 ? -7.588 -3.421 -0.660 1.00 93.12 113 LEU A CA 1
ATOM 835 C C . LE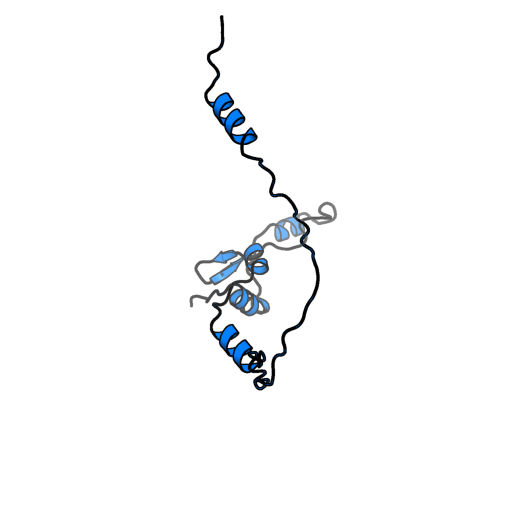U A 1 113 ? -8.232 -3.672 0.711 1.00 93.12 113 LEU A C 1
ATOM 837 O O . LEU A 1 113 ? -7.827 -3.039 1.687 1.00 93.12 113 LEU A O 1
ATOM 841 N N . ALA A 1 114 ? -9.166 -4.622 0.810 1.00 92.06 114 ALA A N 1
ATOM 842 C CA . ALA A 1 114 ? -9.844 -4.952 2.067 1.00 92.06 114 ALA A CA 1
ATOM 843 C C . ALA A 1 114 ? -8.862 -5.461 3.139 1.00 92.06 114 ALA A C 1
ATOM 845 O O . ALA A 1 114 ? -8.898 -5.027 4.295 1.00 92.06 114 ALA A O 1
ATOM 846 N N . THR A 1 115 ? -7.928 -6.325 2.739 1.00 94.56 115 THR A N 1
ATOM 847 C CA . THR A 1 115 ? -6.905 -6.894 3.623 1.00 94.56 115 THR A CA 1
ATOM 848 C C . THR A 1 115 ? -6.010 -5.802 4.204 1.00 94.56 115 THR A C 1
ATOM 850 O O . THR A 1 115 ? -5.829 -5.717 5.421 1.00 94.56 115 THR A O 1
ATOM 853 N N . TYR A 1 116 ? -5.477 -4.915 3.360 1.00 95.31 116 TYR A N 1
ATOM 854 C CA . TYR A 1 116 ? -4.577 -3.857 3.823 1.00 95.31 116 TYR A CA 1
ATOM 855 C C . TYR A 1 116 ? -5.290 -2.751 4.608 1.00 95.31 116 TYR A C 1
ATOM 857 O O . TYR A 1 116 ? -4.702 -2.209 5.545 1.00 95.31 116 TYR A O 1
ATOM 865 N N . GLN A 1 117 ? -6.549 -2.442 4.294 1.00 94.50 117 GLN A N 1
ATOM 866 C CA . GLN A 1 117 ? -7.353 -1.510 5.092 1.00 94.50 117 GLN A CA 1
ATOM 867 C C . GLN A 1 117 ? -7.582 -2.026 6.513 1.00 94.50 117 GLN A C 1
ATOM 869 O O . GLN A 1 117 ? -7.407 -1.264 7.466 1.00 94.50 117 GLN A O 1
ATOM 874 N N . SER A 1 118 ? -7.876 -3.321 6.663 1.00 93.56 118 SER A N 1
ATOM 875 C CA . SER A 1 118 ? -8.001 -3.969 7.973 1.00 93.56 118 SER A CA 1
ATOM 876 C C . SER A 1 118 ? -6.695 -3.881 8.773 1.00 93.56 118 SER A C 1
ATOM 878 O O . SER A 1 118 ? -6.690 -3.437 9.921 1.00 93.56 118 SER A O 1
ATOM 880 N N . LEU A 1 119 ? -5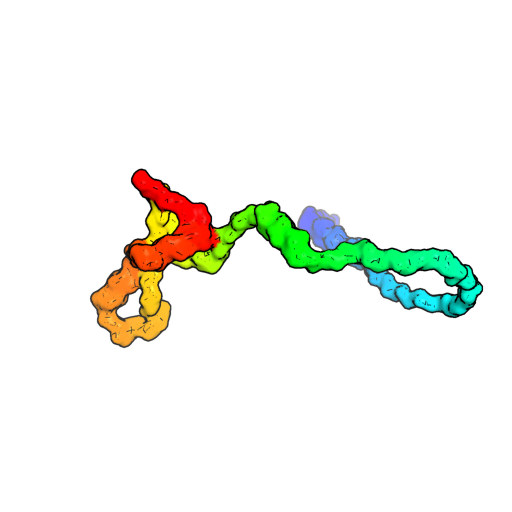.552 -4.174 8.141 1.00 94.75 119 LEU A N 1
ATOM 881 C CA . LEU A 1 119 ? -4.230 -4.087 8.781 1.00 94.75 119 LEU A CA 1
ATOM 882 C C . LEU A 1 119 ? -3.831 -2.663 9.194 1.00 94.75 119 LEU A C 1
ATOM 884 O O . LEU A 1 119 ? -3.054 -2.486 10.137 1.00 94.75 119 LEU A O 1
ATOM 888 N N . LEU A 1 120 ? -4.314 -1.653 8.472 1.00 94.44 120 LEU A N 1
ATOM 889 C CA . LEU A 1 120 ? -4.049 -0.240 8.744 1.00 94.44 120 LEU A CA 1
ATOM 890 C C . LEU A 1 120 ? -5.114 0.413 9.633 1.00 94.44 120 LEU A C 1
ATOM 892 O O . LEU A 1 120 ? -4.935 1.567 10.013 1.00 94.44 120 LEU A O 1
ATOM 896 N N . LEU A 1 121 ? -6.179 -0.314 9.991 1.00 93.50 121 LEU A N 1
ATOM 897 C CA . LEU A 1 121 ? -7.337 0.195 10.735 1.00 93.50 121 LEU A CA 1
ATOM 898 C C . LEU A 1 121 ? -8.021 1.384 10.028 1.00 93.50 121 LEU A C 1
ATOM 900 O O . LEU A 1 121 ? -8.530 2.301 10.672 1.00 93.50 121 LEU A O 1
ATOM 904 N N . VAL A 1 122 ? -8.027 1.374 8.692 1.00 93.12 122 VAL A N 1
ATOM 905 C CA . VAL A 1 122 ? -8.609 2.431 7.851 1.00 93.12 122 VAL A CA 1
ATOM 906 C C . VAL A 1 122 ? -10.017 2.030 7.437 1.00 93.12 122 VAL A C 1
ATOM 908 O O . VAL A 1 122 ? -10.214 0.963 6.862 1.00 93.12 122 VAL A O 1
ATOM 911 N N . LYS A 1 123 ? -10.992 2.912 7.669 1.00 89.12 123 LYS A N 1
ATOM 912 C CA . LYS A 1 123 ? -12.354 2.761 7.144 1.00 89.12 123 LYS A CA 1
ATOM 913 C C . LYS A 1 123 ? -12.515 3.638 5.895 1.00 89.12 123 LYS A C 1
ATOM 915 O O . LYS A 1 123 ? -12.237 4.836 5.989 1.00 89.12 123 LYS A O 1
ATOM 920 N N . PRO A 1 124 ? -12.922 3.085 4.739 1.00 86.75 124 PRO A N 1
ATOM 921 C CA . PRO A 1 124 ? -13.168 3.889 3.548 1.00 86.75 124 PRO A CA 1
ATOM 922 C C . PRO A 1 124 ? -14.338 4.848 3.787 1.00 86.75 124 PRO A C 1
ATOM 924 O O . PRO A 1 124 ? -15.337 4.476 4.406 1.00 86.75 124 PRO A O 1
ATOM 927 N N . LYS A 1 125 ? -14.212 6.081 3.293 1.00 81.31 125 LYS A N 1
ATOM 928 C CA . LYS A 1 125 ? -15.330 7.027 3.236 1.00 81.31 125 LYS A CA 1
ATOM 929 C C . LYS A 1 125 ? -16.101 6.776 1.941 1.00 81.31 125 LYS A C 1
ATOM 931 O O . LYS A 1 125 ? -15.476 6.698 0.882 1.00 81.31 125 LYS A O 1
ATOM 936 N N . LYS A 1 126 ? -17.415 6.568 2.069 1.00 68.38 126 LYS A N 1
ATOM 937 C CA . LYS A 1 126 ? -18.340 6.498 0.932 1.00 68.38 126 LYS A CA 1
ATOM 938 C C . LYS A 1 126 ? -18.470 7.872 0.292 1.00 68.38 126 LYS A C 1
ATOM 940 O O . LYS A 1 126 ? -18.441 8.858 1.063 1.00 68.38 126 LYS A O 1
#

InterPro domains:
  IPR001706 Large ribosomal subunit protein bL35 [MF_00514] (59-122)
  IPR001706 Large ribosomal subunit protein bL35 [PR00064] (61-78)
  IPR001706 Large ribosomal subunit protein bL35 [PR00064] (79-93)
  IPR001706 Large ribosomal subunit protein bL35 [PR00064] (94-112)
  IPR001706 Large ribosomal subunit protein bL35 [PTHR33343] (30-120)
  IPR001706 Large ribosomal subunit protein bL35 [TIGR00001] (61-120)
  IPR018265 Large ribosomal subunit protein bL35, conserved site [PS00936] (63-89)
  IPR021137 Large ribosomal subunit protein bL35-like [PF01632] (61-120)
  IPR037229 Large ribosomal subunit protein bL35 superfamily [G3DSA:4.10.410.60] (61-121)
  IPR037229 Large ribosomal subunit protein bL35 superfamily [SSF143034] (61-120)